Protein AF-A0A0F9DVG7-F1 (afdb_monomer_lite)

Secondary structure (DSSP, 8-state):
-HHHHHHHHHHHHHHHHHHTT--HHHHHHHHHHHHHHHHHS-GGGHHHHHHHHHHHHHHHHHTS-GGGS-SSHHHHHHHHHHHHHHHT-SSHHHHHHHHHHHHHHHHHHTB-TTT--B-EE-SS-EEETTTEEES---SS-----HHHHHHHHHHHTT--

pLDDT: mean 86.03, std 15.98, range [43.75, 97.88]

Radius of gyration: 23.71 Å; chains: 1; bounding box: 36×44×89 Å

Structure (mmCIF, N/CA/C/O backbone):
data_AF-A0A0F9DVG7-F1
#
_entry.id   AF-A0A0F9DVG7-F1
#
loop_
_atom_site.group_PDB
_atom_site.id
_atom_site.type_symbol
_atom_site.label_atom_id
_atom_site.label_alt_id
_atom_site.label_comp_id
_atom_site.label_asym_id
_atom_site.label_entity_id
_atom_site.label_seq_id
_atom_site.pdbx_PDB_ins_code
_atom_site.Cartn_x
_atom_site.Cartn_y
_atom_site.Cartn_z
_atom_site.occupancy
_atom_site.B_iso_or_equiv
_atom_site.auth_seq_id
_atom_site.auth_comp_id
_atom_site.auth_asym_id
_atom_site.auth_atom_id
_atom_site.pdbx_PDB_model_num
ATOM 1 N N . MET A 1 1 ? 19.330 -4.111 -30.144 1.00 52.38 1 MET A N 1
ATOM 2 C CA . MET A 1 1 ? 18.476 -4.967 -29.282 1.00 52.38 1 MET A CA 1
ATOM 3 C C . MET A 1 1 ? 17.954 -4.285 -28.004 1.00 52.38 1 MET A C 1
ATOM 5 O O . MET A 1 1 ? 17.140 -4.873 -27.310 1.00 52.38 1 MET A O 1
ATOM 9 N N . THR A 1 2 ? 18.325 -3.040 -27.692 1.00 57.03 2 THR A N 1
ATOM 10 C CA . THR A 1 2 ? 17.957 -2.346 -26.437 1.00 57.03 2 THR A CA 1
ATOM 11 C C . THR A 1 2 ? 16.538 -1.760 -26.396 1.00 57.03 2 THR A C 1
ATOM 13 O O . THR A 1 2 ? 15.928 -1.758 -25.334 1.00 57.03 2 THR A O 1
ATOM 16 N N . LYS A 1 3 ? 15.970 -1.316 -27.529 1.00 55.59 3 LYS A N 1
ATOM 17 C CA . LYS A 1 3 ? 14.665 -0.614 -27.557 1.00 55.59 3 LYS A CA 1
ATOM 18 C C . LYS A 1 3 ? 13.455 -1.490 -27.184 1.00 55.59 3 LYS A C 1
ATOM 20 O O . LYS A 1 3 ? 12.515 -0.988 -26.579 1.00 55.59 3 LYS A O 1
ATOM 25 N N . VAL A 1 4 ? 13.487 -2.789 -27.498 1.00 59.53 4 VAL A N 1
ATOM 26 C CA . VAL A 1 4 ? 12.372 -3.722 -27.217 1.00 59.53 4 VAL A CA 1
ATOM 27 C C . VAL A 1 4 ? 12.216 -3.961 -25.710 1.00 59.53 4 VAL A C 1
ATOM 29 O O . VAL A 1 4 ? 11.106 -3.952 -25.189 1.00 59.53 4 VAL A O 1
ATOM 32 N N . HIS A 1 5 ? 13.330 -4.056 -24.976 1.00 64.44 5 HIS A N 1
ATOM 33 C CA . HIS A 1 5 ? 13.301 -4.251 -23.524 1.00 64.44 5 HIS A CA 1
ATOM 34 C C . HIS A 1 5 ? 12.730 -3.053 -22.758 1.00 64.44 5 HIS A C 1
ATOM 36 O O . HIS A 1 5 ? 12.173 -3.235 -21.678 1.00 64.44 5 HIS A O 1
ATOM 42 N N . THR A 1 6 ? 12.834 -1.844 -23.308 1.00 72.75 6 THR A N 1
ATOM 43 C CA . THR A 1 6 ? 12.325 -0.629 -22.662 1.00 72.75 6 THR A CA 1
ATOM 44 C C . THR A 1 6 ? 10.799 -0.550 -22.719 1.00 72.75 6 THR A C 1
ATOM 46 O O . THR A 1 6 ? 10.172 -0.234 -21.709 1.00 72.75 6 THR A O 1
ATOM 49 N N . ALA A 1 7 ? 10.190 -0.893 -23.860 1.00 79.50 7 ALA A N 1
ATOM 50 C CA . ALA A 1 7 ? 8.733 -0.892 -24.015 1.00 79.50 7 ALA A CA 1
ATOM 51 C C . ALA A 1 7 ? 8.064 -1.968 -23.141 1.00 79.50 7 ALA A C 1
ATOM 53 O O . ALA A 1 7 ? 7.080 -1.689 -22.451 1.00 79.50 7 ALA A O 1
ATOM 54 N N . ASP A 1 8 ? 8.643 -3.172 -23.095 1.00 86.00 8 ASP A N 1
ATOM 55 C CA . ASP A 1 8 ? 8.149 -4.252 -22.236 1.00 86.00 8 ASP A CA 1
ATOM 56 C C . ASP A 1 8 ? 8.293 -3.928 -20.746 1.00 86.00 8 ASP A C 1
ATOM 58 O O . ASP A 1 8 ? 7.353 -4.141 -19.976 1.00 86.00 8 ASP A O 1
ATOM 62 N N . ASN A 1 9 ? 9.431 -3.358 -20.333 1.00 89.12 9 ASN A N 1
ATOM 63 C CA . ASN A 1 9 ? 9.625 -2.929 -18.949 1.00 89.12 9 ASN A CA 1
ATOM 64 C C . ASN A 1 9 ? 8.603 -1.861 -18.544 1.00 89.12 9 ASN A C 1
ATOM 66 O O . ASN A 1 9 ? 8.071 -1.939 -17.442 1.00 89.12 9 ASN A O 1
ATOM 70 N N . MET A 1 10 ? 8.289 -0.904 -19.423 1.00 94.50 10 MET A N 1
ATOM 71 C CA . MET A 1 10 ? 7.303 0.139 -19.132 1.00 94.50 10 MET A CA 1
ATOM 72 C C . MET A 1 10 ? 5.888 -0.432 -18.980 1.00 94.50 10 MET A C 1
ATOM 74 O O . MET A 1 10 ? 5.169 -0.087 -18.042 1.00 94.50 10 MET A O 1
ATOM 78 N N . ARG A 1 11 ? 5.492 -1.362 -19.859 1.00 95.00 11 ARG A N 1
ATOM 79 C CA . ARG A 1 11 ? 4.193 -2.045 -19.762 1.00 95.00 11 ARG A CA 1
ATOM 80 C C . ARG A 1 11 ? 4.058 -2.815 -18.446 1.00 95.00 11 ARG A C 1
ATOM 82 O O . ARG A 1 11 ? 3.019 -2.734 -17.792 1.00 95.00 11 ARG A O 1
ATOM 89 N N . ILE A 1 12 ? 5.107 -3.538 -18.047 1.00 95.31 12 ILE A N 1
ATOM 90 C CA . ILE A 1 12 ? 5.141 -4.265 -16.771 1.00 95.31 12 ILE A CA 1
ATOM 91 C C . ILE A 1 12 ? 5.127 -3.283 -15.594 1.00 95.31 12 ILE A C 1
ATOM 93 O O . ILE A 1 12 ? 4.368 -3.488 -14.650 1.00 95.31 12 ILE A O 1
ATOM 97 N N . ALA A 1 13 ? 5.908 -2.204 -15.655 1.00 96.81 13 ALA A N 1
ATOM 98 C CA . ALA A 1 13 ? 5.965 -1.187 -14.611 1.00 96.81 13 ALA A CA 1
ATOM 99 C C . ALA A 1 13 ? 4.590 -0.559 -14.347 1.00 96.81 13 ALA A C 1
ATOM 101 O O . ALA A 1 13 ? 4.145 -0.536 -13.201 1.00 96.81 13 ALA A O 1
ATOM 102 N N . LEU A 1 14 ? 3.869 -0.161 -15.400 1.00 97.19 14 LEU A N 1
ATOM 103 C CA . LEU A 1 14 ? 2.497 0.348 -15.297 1.00 97.19 14 LEU A CA 1
ATOM 104 C C . LEU A 1 14 ? 1.549 -0.664 -14.643 1.00 97.19 14 LEU A C 1
ATOM 106 O O . LEU A 1 14 ? 0.760 -0.300 -13.770 1.00 97.19 14 LEU A O 1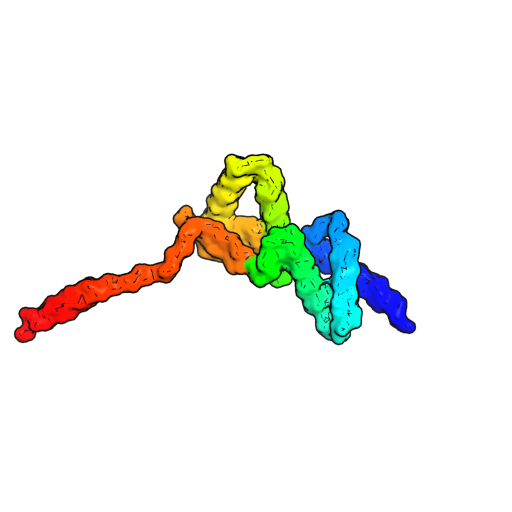
ATOM 110 N N . ALA A 1 15 ? 1.624 -1.937 -15.043 1.00 97.00 15 ALA A N 1
ATOM 111 C CA . ALA A 1 15 ? 0.797 -2.989 -14.459 1.00 97.00 15 ALA A CA 1
ATOM 112 C C . ALA A 1 15 ? 1.095 -3.187 -12.963 1.00 97.00 15 ALA A C 1
ATOM 114 O O . ALA A 1 15 ? 0.169 -3.298 -12.160 1.00 97.00 15 ALA A O 1
ATOM 115 N N . VAL A 1 16 ? 2.374 -3.169 -12.572 1.00 97.25 16 VAL A N 1
ATOM 116 C CA . VAL A 1 16 ? 2.788 -3.267 -11.167 1.00 97.25 16 VAL A CA 1
ATOM 117 C C . VAL A 1 16 ? 2.291 -2.059 -10.373 1.00 97.25 16 VAL A C 1
ATOM 119 O O . VAL A 1 16 ? 1.688 -2.250 -9.321 1.00 97.25 16 VAL A O 1
ATOM 122 N N . CYS A 1 17 ? 2.472 -0.831 -10.865 1.00 97.19 17 CYS A N 1
ATOM 123 C CA . CYS A 1 17 ? 1.998 0.374 -10.179 1.00 97.19 17 CYS A CA 1
ATOM 124 C C . CYS A 1 17 ? 0.480 0.352 -9.944 1.00 97.19 17 CYS A C 1
ATOM 126 O O . CYS A 1 17 ? 0.029 0.632 -8.832 1.00 97.19 17 CYS A O 1
ATOM 128 N N . ARG A 1 18 ? -0.304 -0.076 -10.944 1.00 96.38 18 ARG A N 1
ATOM 129 C CA . ARG A 1 18 ? -1.758 -0.267 -10.805 1.00 96.38 18 ARG A CA 1
ATOM 130 C C . ARG A 1 18 ? -2.111 -1.327 -9.766 1.00 96.38 18 ARG A C 1
ATOM 132 O O . ARG A 1 18 ? -3.021 -1.111 -8.975 1.00 96.38 18 ARG A O 1
ATOM 139 N N . ALA A 1 19 ? -1.375 -2.438 -9.722 1.00 95.75 19 ALA A N 1
ATOM 140 C CA . ALA A 1 19 ? -1.596 -3.496 -8.735 1.00 95.75 19 ALA A CA 1
ATOM 141 C C . ALA A 1 19 ? -1.313 -3.049 -7.288 1.00 95.75 19 ALA A C 1
ATOM 143 O O . ALA A 1 19 ? -1.856 -3.630 -6.353 1.00 95.75 19 ALA A O 1
ATOM 144 N N . TYR A 1 20 ? -0.466 -2.033 -7.092 1.00 96.00 20 TYR A N 1
ATOM 145 C CA . TYR A 1 20 ? -0.261 -1.386 -5.790 1.00 96.00 20 TYR A CA 1
ATOM 146 C C . TYR A 1 20 ? -1.279 -0.274 -5.500 1.00 96.00 20 TYR A C 1
ATOM 148 O O . TYR A 1 20 ? -1.289 0.247 -4.389 1.00 96.00 20 TYR A O 1
ATOM 156 N N . GLY A 1 21 ? -2.140 0.084 -6.457 1.00 94.00 21 GLY A N 1
ATOM 157 C CA . GLY A 1 21 ? -3.128 1.148 -6.293 1.00 94.00 21 GLY A CA 1
ATOM 158 C C . GLY A 1 21 ? -2.547 2.561 -6.309 1.00 94.00 21 GLY A C 1
ATOM 159 O O . GLY A 1 21 ? -3.141 3.445 -5.701 1.00 94.00 21 GLY A O 1
ATOM 160 N N . ILE A 1 22 ? -1.402 2.776 -6.968 1.00 94.31 22 ILE A N 1
ATOM 161 C CA . ILE A 1 22 ? -0.832 4.122 -7.152 1.00 94.31 22 ILE A CA 1
ATOM 162 C C . ILE A 1 22 ? -1.824 4.985 -7.944 1.00 94.31 22 ILE A C 1
ATOM 164 O O . ILE A 1 22 ? -2.386 4.525 -8.943 1.00 94.31 22 ILE A O 1
ATOM 168 N N . ALA A 1 23 ? -2.047 6.221 -7.488 1.00 91.06 23 ALA A N 1
ATOM 169 C CA . ALA A 1 23 ? -3.021 7.131 -8.082 1.00 91.06 23 ALA A CA 1
ATOM 170 C C . ALA A 1 23 ? -2.681 7.460 -9.547 1.00 91.06 23 ALA A C 1
ATOM 172 O O . ALA A 1 23 ? -1.512 7.558 -9.921 1.00 91.06 23 ALA A O 1
A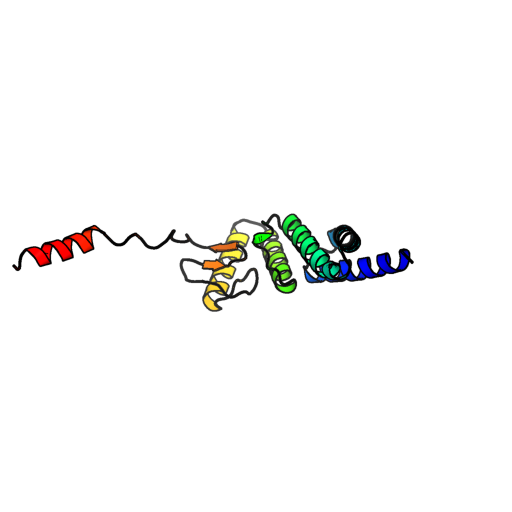TOM 173 N N . ASN A 1 24 ? -3.707 7.660 -10.385 1.00 91.38 24 ASN A N 1
ATOM 174 C CA . ASN A 1 24 ? -3.524 7.910 -11.823 1.00 91.38 24 ASN A CA 1
ATOM 175 C C . ASN A 1 24 ? -2.642 9.136 -12.108 1.00 91.38 24 ASN A C 1
ATOM 177 O O . ASN A 1 24 ? -1.854 9.106 -13.048 1.00 91.38 24 ASN A O 1
ATOM 181 N N . GLU A 1 25 ? -2.751 10.172 -11.276 1.00 93.12 25 GLU A N 1
ATOM 182 C CA . GLU A 1 25 ? -1.946 11.398 -11.345 1.00 93.12 25 GLU A CA 1
ATOM 183 C C . GLU A 1 25 ? -0.440 11.160 -11.164 1.00 93.12 25 GLU A C 1
ATOM 185 O O . GLU A 1 25 ? 0.357 11.870 -11.765 1.00 93.12 25 GLU A O 1
ATOM 190 N N . HIS A 1 26 ? -0.036 10.126 -10.421 1.00 93.81 26 HIS A N 1
ATOM 191 C CA . HIS A 1 26 ? 1.375 9.779 -10.204 1.00 93.81 26 HIS A CA 1
ATOM 192 C C . HIS A 1 26 ? 1.821 8.551 -11.007 1.00 93.81 26 HIS A C 1
ATOM 194 O O . HIS A 1 26 ? 2.979 8.132 -10.942 1.00 93.81 26 HIS A O 1
ATOM 200 N N . LEU A 1 27 ? 0.906 7.932 -11.760 1.00 94.38 27 LEU A N 1
ATOM 201 C CA . LEU A 1 27 ? 1.122 6.616 -12.354 1.00 94.38 27 LEU A CA 1
ATOM 202 C C . LEU A 1 27 ? 2.253 6.614 -13.389 1.00 94.38 27 LEU A C 1
ATOM 204 O O . LEU A 1 27 ? 3.022 5.654 -13.443 1.00 94.38 27 LEU A O 1
ATOM 208 N N . ALA A 1 28 ? 2.354 7.669 -14.201 1.00 94.50 28 ALA A N 1
ATOM 209 C CA . ALA A 1 28 ? 3.389 7.791 -15.225 1.00 94.50 28 ALA A CA 1
ATOM 210 C C . ALA A 1 28 ? 4.788 7.901 -14.596 1.00 94.50 28 ALA A C 1
ATOM 212 O O . ALA A 1 28 ? 5.665 7.095 -14.910 1.00 94.50 28 ALA A O 1
ATOM 213 N N . ASP A 1 29 ? 4.966 8.821 -13.647 1.00 96.50 29 ASP A N 1
ATOM 214 C CA . ASP A 1 29 ? 6.243 9.044 -12.961 1.00 96.50 29 ASP A CA 1
ATOM 215 C C . ASP A 1 29 ? 6.669 7.815 -12.150 1.00 96.50 29 ASP A C 1
ATOM 217 O O . ASP A 1 29 ? 7.818 7.367 -12.221 1.00 96.50 29 ASP A O 1
ATOM 221 N N . ALA A 1 30 ? 5.721 7.193 -11.443 1.00 96.94 30 ALA A N 1
ATOM 222 C CA . ALA A 1 30 ? 5.961 5.956 -10.714 1.00 96.94 30 ALA A CA 1
ATOM 223 C C . ALA A 1 30 ? 6.396 4.814 -11.644 1.00 96.94 30 ALA A C 1
ATOM 225 O O . ALA A 1 30 ? 7.311 4.057 -11.311 1.00 96.94 30 ALA A O 1
ATOM 226 N N . ALA A 1 31 ? 5.762 4.679 -12.814 1.00 97.19 31 ALA A N 1
ATOM 227 C CA . ALA A 1 31 ? 6.110 3.645 -13.780 1.00 97.19 31 ALA A CA 1
ATOM 228 C C . ALA A 1 31 ? 7.505 3.863 -14.381 1.00 97.19 31 ALA A C 1
ATOM 230 O O . ALA A 1 31 ? 8.232 2.889 -14.576 1.00 97.19 31 ALA A O 1
ATOM 231 N N . VAL A 1 32 ? 7.920 5.114 -14.604 1.00 96.88 32 VAL A N 1
ATOM 232 C CA . VAL A 1 32 ? 9.294 5.440 -15.017 1.00 96.88 32 VAL A CA 1
ATOM 233 C C . VAL A 1 32 ? 10.299 5.025 -13.939 1.00 96.88 32 VAL A C 1
ATOM 235 O O . VAL A 1 32 ? 11.268 4.330 -14.253 1.00 96.88 32 VAL A O 1
ATOM 238 N N . GLU A 1 33 ? 10.045 5.361 -12.669 1.00 97.62 33 GLU A N 1
ATOM 239 C CA . GLU A 1 33 ? 10.907 4.982 -11.535 1.00 97.62 33 GLU A CA 1
ATOM 240 C C . GLU A 1 33 ? 11.045 3.450 -11.418 1.00 97.62 33 GLU A C 1
ATOM 242 O O . GLU A 1 33 ? 12.139 2.908 -11.232 1.00 97.62 33 GLU A O 1
ATOM 247 N N . VAL A 1 34 ? 9.932 2.729 -11.582 1.00 97.88 34 VAL A N 1
ATOM 248 C CA . VAL A 1 34 ? 9.889 1.262 -11.563 1.00 97.88 34 VAL A CA 1
ATOM 249 C C . VAL A 1 34 ? 10.630 0.661 -12.762 1.00 97.88 34 VAL A C 1
ATOM 251 O O . VAL A 1 34 ? 11.432 -0.258 -12.583 1.00 97.88 34 VAL A O 1
ATOM 254 N N . ALA A 1 35 ? 10.404 1.173 -13.973 1.00 96.69 35 ALA A N 1
ATOM 255 C CA . ALA A 1 35 ? 11.036 0.673 -15.192 1.00 96.69 35 ALA A CA 1
ATOM 256 C C . ALA A 1 35 ? 12.559 0.883 -15.184 1.00 96.69 35 ALA A C 1
ATOM 258 O O . ALA A 1 35 ? 13.296 -0.011 -15.612 1.00 96.69 35 ALA A O 1
ATOM 259 N N . ALA A 1 36 ? 13.036 2.014 -14.654 1.00 95.62 36 ALA A N 1
ATOM 260 C CA . ALA A 1 36 ? 14.460 2.283 -14.467 1.00 95.62 36 ALA A CA 1
ATOM 261 C C . ALA A 1 36 ? 15.100 1.250 -13.524 1.00 95.62 36 ALA A C 1
ATOM 263 O O . ALA A 1 36 ? 16.063 0.577 -13.893 1.00 95.62 36 ALA A O 1
ATOM 264 N N . ALA A 1 37 ? 14.485 1.006 -12.363 1.00 96.44 37 ALA A N 1
ATOM 265 C CA . ALA A 1 37 ? 14.976 0.007 -11.415 1.00 96.44 37 ALA A CA 1
ATOM 266 C C . ALA A 1 37 ? 14.952 -1.428 -11.974 1.00 96.44 37 ALA A C 1
ATOM 268 O O . ALA A 1 37 ? 15.809 -2.252 -11.648 1.00 96.44 37 ALA A O 1
ATOM 269 N N . MET A 1 38 ? 13.981 -1.753 -12.833 1.00 96.12 38 MET A N 1
ATOM 270 C CA . MET A 1 38 ? 13.962 -3.025 -13.561 1.00 96.12 38 MET A CA 1
ATOM 271 C C . MET A 1 38 ? 15.107 -3.133 -14.572 1.00 96.12 38 MET A C 1
ATOM 273 O O . MET A 1 38 ? 15.636 -4.227 -14.767 1.00 96.12 38 MET A O 1
ATOM 277 N N . ALA A 1 39 ? 15.476 -2.041 -15.241 1.00 93.81 39 ALA A N 1
ATOM 278 C CA . ALA A 1 39 ? 16.551 -2.041 -16.229 1.00 93.81 39 ALA A CA 1
ATOM 279 C C . ALA A 1 39 ? 17.924 -2.278 -15.580 1.00 93.81 39 ALA A C 1
ATOM 281 O O . ALA A 1 39 ? 18.715 -3.055 -16.117 1.00 93.81 39 ALA A O 1
ATOM 282 N N . GLU A 1 40 ? 18.157 -1.682 -14.409 1.00 94.19 40 GLU A N 1
ATOM 283 C CA . GLU A 1 40 ? 19.386 -1.825 -13.613 1.00 94.19 40 GLU A CA 1
ATOM 284 C C . GLU A 1 40 ? 19.519 -3.205 -12.947 1.00 94.19 40 GLU A C 1
ATOM 286 O O . GLU A 1 40 ? 20.622 -3.687 -12.688 1.00 94.19 40 GLU A O 1
ATOM 291 N N . ALA A 1 41 ? 18.398 -3.874 -12.665 1.00 94.06 41 ALA A N 1
ATOM 292 C CA . ALA A 1 41 ? 18.408 -5.173 -12.010 1.00 94.06 41 ALA A CA 1
ATOM 293 C C . ALA A 1 41 ? 18.793 -6.323 -12.972 1.00 94.06 41 ALA A C 1
ATOM 295 O O . ALA A 1 41 ? 18.339 -6.364 -14.126 1.00 94.06 41 ALA A O 1
ATOM 296 N N . PRO A 1 42 ? 19.526 -7.350 -12.482 1.00 93.94 42 PRO A N 1
ATOM 297 C CA . PRO A 1 42 ? 19.729 -8.593 -13.222 1.00 93.94 42 PRO A CA 1
ATOM 298 C C . PRO A 1 42 ? 18.393 -9.190 -13.669 1.00 93.94 42 PRO A C 1
ATOM 300 O O . PRO A 1 42 ? 17.430 -9.181 -12.899 1.00 93.94 42 PRO A O 1
ATOM 303 N N . ARG A 1 43 ? 18.341 -9.773 -14.877 1.00 90.44 43 ARG A N 1
ATOM 304 C CA . ARG A 1 43 ? 17.118 -10.348 -15.474 1.00 90.44 43 ARG A CA 1
ATOM 305 C C . ARG A 1 43 ? 16.248 -11.171 -14.497 1.00 90.44 43 ARG A C 1
ATOM 307 O O . ARG A 1 43 ? 15.054 -10.882 -14.441 1.00 90.44 43 ARG A O 1
ATOM 314 N N . PRO A 1 44 ? 16.781 -12.101 -13.674 1.00 94.56 44 PRO A N 1
ATOM 315 C CA . PRO A 1 44 ? 15.955 -12.881 -12.740 1.00 94.56 44 PRO A CA 1
ATOM 316 C C . PRO A 1 44 ? 15.367 -12.066 -11.574 1.00 94.56 44 PRO A C 1
ATOM 318 O O . PRO A 1 44 ? 14.429 -12.510 -10.922 1.00 94.56 44 PRO A O 1
ATOM 321 N N . LYS A 1 45 ? 15.896 -10.871 -11.290 1.00 95.94 45 LYS A N 1
ATOM 322 C CA . LYS A 1 45 ? 15.494 -10.020 -10.157 1.00 95.94 45 LYS A CA 1
ATOM 323 C C . LYS A 1 45 ? 14.609 -8.838 -10.561 1.00 95.94 45 LYS A C 1
ATOM 325 O O . LYS A 1 45 ? 14.147 -8.116 -9.680 1.00 95.94 45 LYS A O 1
ATOM 330 N N . ARG A 1 46 ? 14.337 -8.638 -11.856 1.00 94.62 46 ARG A N 1
ATOM 331 C CA . ARG A 1 46 ? 13.600 -7.462 -12.359 1.00 94.62 46 ARG A CA 1
ATOM 332 C C . ARG A 1 46 ? 12.203 -7.325 -11.765 1.00 94.62 46 ARG A C 1
ATOM 334 O O . ARG A 1 46 ? 11.863 -6.255 -11.278 1.00 94.62 46 ARG A O 1
ATOM 341 N N . HIS A 1 47 ? 11.425 -8.407 -11.715 1.00 94.00 47 HIS A N 1
ATOM 342 C CA . HIS A 1 47 ? 10.102 -8.383 -11.079 1.00 94.00 47 HIS A CA 1
ATOM 343 C C . HIS A 1 47 ? 10.188 -7.995 -9.598 1.00 94.00 47 HIS A C 1
ATOM 345 O O . HIS A 1 47 ? 9.471 -7.110 -9.139 1.00 94.00 47 HIS A O 1
ATOM 351 N N . ALA A 1 48 ? 11.113 -8.597 -8.847 1.00 95.38 48 ALA A N 1
ATOM 352 C CA . ALA A 1 48 ? 11.301 -8.266 -7.438 1.00 95.38 48 ALA A CA 1
ATOM 353 C C . ALA A 1 48 ? 11.723 -6.798 -7.231 1.00 95.38 48 ALA A C 1
ATOM 355 O O . ALA A 1 48 ? 11.273 -6.162 -6.276 1.00 95.38 48 ALA A O 1
ATOM 356 N N . ALA A 1 49 ? 12.558 -6.249 -8.122 1.00 96.62 49 ALA A N 1
ATOM 357 C CA . ALA A 1 49 ? 12.910 -4.831 -8.128 1.00 96.62 49 ALA A CA 1
ATOM 358 C C . ALA A 1 49 ? 11.675 -3.954 -8.384 1.00 96.62 49 ALA A C 1
ATOM 360 O O . ALA A 1 49 ? 11.447 -3.009 -7.629 1.00 96.62 49 ALA A O 1
ATOM 361 N N . ALA A 1 50 ? 10.832 -4.328 -9.351 1.00 96.81 50 ALA A N 1
ATOM 362 C CA . ALA A 1 50 ? 9.612 -3.597 -9.675 1.00 96.81 50 ALA A CA 1
ATOM 363 C C . ALA A 1 50 ? 8.671 -3.475 -8.468 1.00 96.81 50 ALA A C 1
ATOM 365 O O . ALA A 1 50 ? 8.312 -2.372 -8.061 1.00 96.81 50 ALA A O 1
ATOM 366 N N . HIS A 1 51 ? 8.345 -4.602 -7.829 1.00 97.31 51 HIS A N 1
ATOM 367 C CA . HIS A 1 51 ? 7.487 -4.631 -6.640 1.00 97.31 51 HIS A CA 1
ATOM 368 C C . HIS A 1 51 ? 8.087 -3.850 -5.462 1.00 97.31 51 HIS A C 1
ATOM 370 O O . HIS A 1 51 ? 7.379 -3.147 -4.739 1.00 97.31 51 HIS A O 1
ATOM 376 N N . ARG A 1 52 ? 9.408 -3.942 -5.262 1.00 96.62 52 ARG A N 1
ATOM 377 C CA . ARG A 1 52 ? 10.109 -3.208 -4.200 1.00 96.62 52 ARG A CA 1
ATOM 378 C C . ARG A 1 52 ? 10.011 -1.696 -4.398 1.00 96.62 52 ARG A C 1
ATOM 380 O O . ARG A 1 52 ? 9.807 -0.983 -3.414 1.00 96.62 52 ARG A O 1
ATOM 387 N N . VAL A 1 53 ? 10.184 -1.223 -5.632 1.00 97.44 53 VAL A N 1
ATOM 388 C CA . VAL A 1 53 ? 10.118 0.204 -5.964 1.00 97.44 53 VAL A CA 1
ATOM 389 C C . VAL A 1 53 ? 8.682 0.705 -5.931 1.00 97.44 53 VAL A C 1
ATOM 391 O O . VAL A 1 53 ? 8.431 1.684 -5.241 1.00 97.44 53 VAL A O 1
ATOM 394 N N . ALA A 1 54 ? 7.723 -0.007 -6.523 1.00 97.38 54 ALA A N 1
ATOM 395 C CA . ALA A 1 54 ? 6.312 0.378 -6.459 1.00 97.38 54 ALA A CA 1
ATOM 396 C C . ALA A 1 54 ? 5.810 0.501 -5.008 1.00 97.38 54 ALA A C 1
ATOM 398 O O . ALA A 1 54 ? 5.190 1.497 -4.640 1.00 97.38 54 ALA A O 1
ATOM 399 N N . ARG A 1 55 ? 6.177 -0.443 -4.130 1.00 96.50 55 ARG A N 1
ATOM 400 C CA . ARG A 1 55 ? 5.860 -0.351 -2.695 1.00 96.50 55 ARG A CA 1
ATOM 401 C C . ARG A 1 55 ? 6.547 0.833 -2.003 1.00 96.50 55 ARG A C 1
ATOM 403 O O . ARG A 1 55 ? 5.991 1.384 -1.059 1.00 96.50 55 ARG A O 1
ATOM 410 N N . ARG A 1 56 ? 7.761 1.214 -2.421 1.00 97.06 56 ARG A N 1
ATOM 411 C CA . ARG A 1 56 ? 8.445 2.418 -1.912 1.00 97.06 56 ARG A CA 1
ATOM 412 C C . ARG A 1 56 ? 7.706 3.685 -2.345 1.00 97.06 56 ARG A C 1
ATOM 414 O O . ARG A 1 56 ? 7.514 4.554 -1.503 1.00 97.06 56 ARG A O 1
ATOM 421 N N . VAL A 1 57 ? 7.303 3.770 -3.613 1.00 96.81 57 VAL A N 1
ATOM 422 C CA . VAL A 1 57 ? 6.541 4.907 -4.149 1.00 96.81 57 VAL A CA 1
ATOM 423 C C . VAL A 1 57 ? 5.233 5.068 -3.380 1.00 96.81 57 VAL A C 1
ATOM 425 O O . VAL A 1 57 ? 5.005 6.127 -2.805 1.00 96.81 57 VAL A O 1
ATOM 428 N N . LEU A 1 58 ? 4.452 3.992 -3.240 1.00 95.38 58 LEU A N 1
ATOM 429 C CA . LEU A 1 58 ? 3.204 4.024 -2.475 1.00 95.38 58 LEU A CA 1
ATOM 430 C C . LEU A 1 58 ? 3.427 4.451 -1.013 1.00 95.38 58 LEU A C 1
ATOM 432 O O . LEU A 1 58 ? 2.680 5.264 -0.483 1.00 95.38 58 LEU A O 1
ATOM 436 N N . ALA A 1 59 ? 4.473 3.944 -0.347 1.00 93.75 59 ALA A N 1
ATOM 437 C CA . ALA A 1 59 ? 4.790 4.347 1.028 1.00 93.75 59 ALA A CA 1
ATOM 438 C C . ALA A 1 59 ? 5.033 5.860 1.152 1.00 93.75 59 ALA A C 1
ATOM 440 O O . ALA A 1 59 ? 4.564 6.480 2.105 1.00 93.75 59 ALA A O 1
ATOM 441 N N . ARG A 1 60 ? 5.744 6.442 0.177 1.00 94.44 60 ARG A N 1
ATOM 442 C CA . ARG A 1 60 ? 6.024 7.881 0.101 1.00 94.44 60 ARG A CA 1
ATOM 443 C C . ARG A 1 60 ? 4.737 8.687 -0.089 1.00 94.44 60 ARG A C 1
ATOM 445 O O . ARG A 1 60 ? 4.532 9.640 0.649 1.00 94.44 60 ARG A O 1
ATOM 452 N N . GLU A 1 61 ? 3.856 8.279 -1.001 1.00 91.81 61 GLU A N 1
ATOM 453 C CA . GLU A 1 61 ? 2.561 8.947 -1.239 1.00 91.81 61 GLU A CA 1
ATOM 454 C C . GLU A 1 61 ? 1.644 8.927 -0.008 1.00 91.81 61 GLU A C 1
ATOM 456 O O . GLU A 1 61 ? 0.986 9.911 0.345 1.00 91.81 61 GLU A O 1
ATOM 461 N N . LEU A 1 62 ? 1.624 7.791 0.687 1.00 89.69 62 LEU A N 1
ATOM 462 C CA . LEU A 1 62 ? 0.823 7.609 1.890 1.00 89.69 62 LEU A CA 1
ATOM 463 C C . LEU A 1 62 ? 1.475 8.216 3.140 1.00 89.69 62 LEU A C 1
ATOM 465 O O . LEU A 1 62 ? 0.825 8.279 4.178 1.00 89.69 62 LEU A O 1
ATOM 469 N N . GLY A 1 63 ? 2.723 8.689 3.073 1.00 89.75 63 GLY A N 1
ATOM 470 C CA . GLY A 1 63 ? 3.434 9.220 4.240 1.00 89.75 63 GLY A CA 1
ATOM 471 C C . GLY A 1 63 ? 3.618 8.185 5.356 1.00 89.75 63 GLY A C 1
ATOM 472 O O . GLY A 1 63 ? 3.626 8.540 6.531 1.00 89.75 63 GLY A O 1
ATOM 473 N N . VAL A 1 64 ? 3.734 6.897 5.008 1.00 87.19 64 VAL A N 1
ATOM 474 C CA . VAL A 1 64 ? 3.859 5.793 5.977 1.00 87.19 64 VAL A CA 1
ATOM 475 C C . VAL A 1 64 ? 5.203 5.080 5.830 1.00 87.19 64 VAL A C 1
ATOM 477 O O . VAL A 1 64 ? 5.752 5.001 4.727 1.00 87.19 64 VAL A O 1
ATOM 480 N N . PRO A 1 65 ? 5.761 4.492 6.905 1.00 89.19 65 PRO A N 1
ATOM 481 C CA . PRO A 1 65 ? 7.004 3.742 6.790 1.00 89.19 65 PRO A CA 1
ATOM 482 C C . PRO A 1 65 ? 6.842 2.545 5.847 1.00 89.19 65 PRO A C 1
ATOM 484 O O . PRO A 1 65 ? 5.974 1.703 6.045 1.00 89.19 65 PRO A O 1
ATOM 487 N N . ARG A 1 66 ? 7.739 2.366 4.868 1.00 90.12 66 ARG A N 1
ATOM 488 C CA . ARG A 1 66 ? 7.659 1.239 3.910 1.00 90.12 66 ARG A CA 1
ATOM 489 C C . ARG A 1 66 ? 7.458 -0.121 4.587 1.00 90.12 66 ARG A C 1
ATOM 491 O O . ARG A 1 66 ? 6.774 -0.978 4.031 1.00 90.12 66 ARG A O 1
ATOM 498 N N . ARG A 1 67 ? 8.067 -0.335 5.762 1.00 88.38 67 ARG A N 1
ATOM 499 C CA . ARG A 1 67 ? 7.981 -1.587 6.538 1.00 88.38 67 ARG A CA 1
ATOM 500 C C . ARG A 1 67 ? 6.552 -1.961 6.947 1.00 88.38 67 ARG A C 1
ATOM 502 O O . ARG A 1 67 ? 6.278 -3.149 7.029 1.00 88.38 67 ARG A O 1
ATOM 509 N N . THR A 1 68 ? 5.657 -0.986 7.104 1.00 86.75 68 THR A N 1
ATOM 510 C CA . THR A 1 68 ? 4.261 -1.210 7.505 1.00 86.75 68 THR A CA 1
ATOM 511 C C . THR A 1 68 ? 3.358 -1.568 6.324 1.00 86.75 68 THR A C 1
ATOM 513 O O . THR A 1 68 ? 2.293 -2.142 6.506 1.00 86.75 68 THR A O 1
ATOM 516 N N . LEU A 1 69 ? 3.772 -1.313 5.080 1.00 91.38 69 LEU A N 1
ATOM 517 C CA . LEU A 1 69 ? 3.005 -1.793 3.932 1.00 91.38 69 LEU A CA 1
ATOM 518 C C . LEU A 1 69 ? 3.132 -3.318 3.781 1.00 91.38 69 LEU A C 1
ATOM 520 O O . LEU A 1 69 ? 4.231 -3.860 3.898 1.00 91.38 69 LEU A O 1
ATOM 524 N N . PRO A 1 70 ? 2.063 -4.045 3.440 1.00 92.00 70 PRO A N 1
ATOM 525 C CA . PRO A 1 70 ? 2.166 -5.446 3.049 1.00 92.00 70 PRO A CA 1
ATOM 526 C C . PRO A 1 70 ? 3.106 -5.645 1.849 1.00 92.00 70 PRO A C 1
ATOM 528 O O . PRO A 1 70 ? 3.340 -4.730 1.064 1.00 92.00 70 PRO A O 1
ATOM 531 N N . ARG A 1 71 ? 3.674 -6.847 1.686 1.00 91.50 71 ARG A N 1
ATOM 532 C CA . ARG A 1 71 ? 4.432 -7.198 0.464 1.00 91.50 71 ARG A CA 1
ATOM 533 C C . ARG A 1 71 ? 3.503 -7.480 -0.721 1.00 91.50 71 ARG A C 1
ATOM 535 O O . ARG A 1 71 ? 3.864 -7.169 -1.853 1.00 91.50 71 ARG A O 1
ATOM 542 N N . ALA A 1 72 ? 2.339 -8.067 -0.440 1.00 93.06 72 ALA A N 1
ATOM 543 C CA . ALA A 1 72 ? 1.333 -8.427 -1.430 1.00 93.06 72 ALA A CA 1
ATOM 544 C C . ALA A 1 72 ? 0.664 -7.164 -2.012 1.00 93.06 72 ALA A C 1
ATOM 546 O O . ALA A 1 72 ? 0.093 -6.403 -1.227 1.00 93.06 72 ALA A O 1
ATOM 547 N N . PRO A 1 73 ? 0.683 -6.956 -3.346 1.00 92.50 73 PRO A N 1
ATOM 548 C CA . PRO A 1 73 ? 0.165 -5.740 -3.980 1.00 92.50 73 PRO A CA 1
ATOM 549 C C . PRO A 1 73 ? -1.278 -5.411 -3.593 1.00 92.50 73 PRO A C 1
ATOM 551 O O . PRO A 1 73 ? -1.527 -4.314 -3.108 1.00 92.50 73 PRO A O 1
ATOM 554 N N . GLY A 1 74 ? -2.195 -6.385 -3.668 1.00 91.12 74 GLY A N 1
ATOM 555 C CA . GLY A 1 74 ? -3.607 -6.162 -3.328 1.00 91.12 74 GLY A CA 1
ATOM 556 C C . GLY A 1 74 ? -3.828 -5.719 -1.876 1.00 91.12 74 GLY A C 1
ATOM 557 O O . GLY A 1 74 ? -4.667 -4.867 -1.606 1.00 91.12 74 GLY A O 1
ATOM 558 N N . ARG A 1 75 ? -3.016 -6.211 -0.930 1.00 92.19 75 ARG A N 1
ATOM 559 C CA . ARG A 1 75 ? -3.087 -5.748 0.465 1.00 92.19 75 ARG A CA 1
ATOM 560 C C . ARG A 1 75 ? -2.482 -4.355 0.636 1.00 92.19 75 ARG A C 1
ATOM 562 O O . ARG A 1 75 ? -2.975 -3.585 1.446 1.00 92.19 75 ARG A O 1
ATOM 569 N N . SER A 1 76 ? -1.426 -4.008 -0.103 1.00 93.25 76 SER A N 1
ATOM 570 C CA . SER A 1 76 ? -0.899 -2.635 -0.117 1.00 93.25 76 SER A CA 1
ATOM 571 C C . SER A 1 76 ? -1.890 -1.646 -0.733 1.00 93.25 76 SER A C 1
ATOM 573 O O . SER A 1 76 ? -2.042 -0.547 -0.211 1.00 93.25 76 SER A O 1
ATOM 575 N N . GLN A 1 77 ? -2.591 -2.053 -1.791 1.00 94.25 77 GLN A N 1
ATOM 576 C CA . GLN A 1 77 ? -3.669 -1.279 -2.395 1.00 94.25 77 GLN A CA 1
ATOM 577 C C . GLN A 1 77 ? -4.796 -1.024 -1.388 1.00 94.25 77 GLN A C 1
ATOM 579 O O . GLN A 1 77 ? -5.240 0.115 -1.269 1.00 94.25 77 GLN A O 1
ATOM 584 N N . ALA A 1 78 ? -5.206 -2.040 -0.619 1.00 93.31 78 ALA A N 1
ATOM 585 C CA . ALA A 1 78 ? -6.190 -1.874 0.454 1.00 93.31 78 ALA A CA 1
ATOM 586 C C . ALA A 1 78 ? -5.740 -0.828 1.492 1.00 93.31 78 ALA A C 1
ATOM 588 O O . ALA A 1 78 ? -6.531 0.036 1.869 1.00 93.31 78 ALA A O 1
ATOM 589 N N . VAL A 1 79 ? -4.450 -0.822 1.867 1.00 92.94 79 VAL A N 1
ATOM 590 C CA . VAL A 1 79 ? -3.897 0.222 2.751 1.00 92.94 79 VAL A 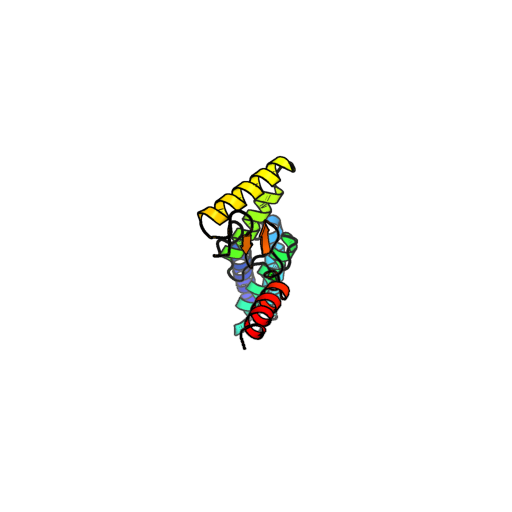CA 1
ATOM 591 C C . VAL A 1 79 ? -4.049 1.605 2.120 1.00 92.94 79 VAL A C 1
ATOM 593 O O . VAL A 1 79 ? -4.504 2.528 2.788 1.00 92.94 79 VAL A O 1
ATOM 596 N N . GLY A 1 80 ? -3.707 1.757 0.839 1.00 91.00 80 GLY A N 1
ATOM 597 C CA . GLY A 1 80 ? -3.851 3.034 0.137 1.00 91.00 80 GLY A CA 1
ATOM 598 C C . GLY A 1 80 ? -5.298 3.521 0.063 1.00 91.00 80 GLY A C 1
ATOM 599 O O . GLY A 1 80 ? -5.558 4.700 0.291 1.00 91.00 80 GLY A O 1
ATOM 600 N N . GLN A 1 81 ? -6.249 2.618 -0.183 1.00 93.38 81 GLN A N 1
ATOM 601 C CA . GLN A 1 81 ? -7.679 2.937 -0.189 1.00 93.38 81 GLN A CA 1
ATOM 602 C C . GLN A 1 81 ? -8.172 3.376 1.191 1.00 93.38 81 GLN A C 1
ATOM 604 O O . GLN A 1 81 ? -8.880 4.377 1.288 1.00 93.38 81 GLN A O 1
ATOM 609 N N . PHE A 1 82 ? -7.760 2.674 2.248 1.00 94.75 82 PHE A N 1
ATOM 610 C CA . PHE A 1 82 ? -8.097 3.022 3.625 1.00 94.75 82 PHE A CA 1
ATOM 611 C C . PHE A 1 82 ? -7.568 4.410 4.006 1.00 94.75 82 PHE A C 1
ATOM 613 O O . PHE A 1 82 ? -8.334 5.260 4.452 1.00 94.75 82 PHE A O 1
ATOM 620 N N . GLU A 1 83 ? -6.277 4.675 3.781 1.00 91.81 83 GLU A N 1
ATOM 621 C CA . GLU A 1 83 ? -5.678 5.984 4.080 1.00 91.81 83 GLU A CA 1
ATOM 622 C C . GLU A 1 83 ? -6.297 7.098 3.234 1.00 91.81 83 GLU A C 1
ATOM 624 O O . GLU A 1 83 ? -6.545 8.197 3.728 1.00 91.81 83 GLU A O 1
ATOM 629 N N . GLY A 1 84 ? -6.584 6.814 1.962 1.00 90.81 84 GLY A N 1
ATOM 630 C CA . GLY A 1 84 ? -7.266 7.744 1.072 1.00 90.81 84 GLY A CA 1
ATOM 631 C C . GLY A 1 84 ? -8.676 8.084 1.554 1.00 90.81 84 GLY A C 1
ATOM 632 O O . GLY A 1 84 ? -9.057 9.250 1.523 1.00 90.81 84 GLY A O 1
ATOM 633 N N . ALA A 1 85 ? -9.444 7.099 2.028 1.00 92.38 85 ALA A N 1
ATOM 634 C CA . ALA A 1 85 ? -10.768 7.321 2.608 1.00 92.38 85 ALA A CA 1
ATOM 635 C C . ALA A 1 85 ? -10.684 8.134 3.909 1.00 92.38 85 ALA A C 1
ATOM 637 O O . ALA A 1 85 ? -11.402 9.119 4.067 1.00 92.38 85 ALA A O 1
ATOM 638 N N . ARG A 1 86 ? -9.739 7.791 4.790 1.00 93.12 86 ARG A N 1
ATOM 639 C CA . ARG A 1 86 ? -9.508 8.497 6.055 1.00 93.12 86 ARG A CA 1
ATOM 640 C C . ARG A 1 86 ? -9.104 9.961 5.849 1.00 93.12 86 ARG A C 1
ATOM 642 O O . ARG A 1 86 ? -9.585 10.830 6.562 1.00 93.12 86 ARG A O 1
ATOM 649 N N . ARG A 1 87 ? -8.270 10.261 4.845 1.00 90.12 87 ARG A N 1
ATOM 650 C CA . ARG A 1 87 ? -7.869 11.639 4.481 1.00 90.12 87 ARG A CA 1
ATOM 651 C C . ARG A 1 87 ? -8.988 12.469 3.848 1.00 90.12 87 ARG A C 1
ATOM 653 O O . ARG A 1 87 ? -8.880 13.688 3.825 1.00 90.12 87 ARG A O 1
ATOM 660 N N . LYS A 1 88 ? -10.024 11.827 3.301 1.00 93.00 88 LYS A N 1
ATOM 661 C CA . LYS A 1 88 ? -11.194 12.505 2.715 1.00 93.00 88 LYS A CA 1
ATOM 662 C C . LYS A 1 88 ? -12.238 12.913 3.758 1.00 93.00 88 LYS A C 1
ATOM 664 O O . LYS A 1 88 ? -13.178 13.613 3.395 1.00 93.00 88 LYS A O 1
ATOM 669 N N . CYS A 1 89 ? -12.087 12.483 5.013 1.00 94.75 89 CYS A N 1
ATOM 670 C CA . CYS A 1 89 ? -12.919 12.958 6.117 1.00 94.75 89 CYS A CA 1
ATOM 671 C C . CYS A 1 89 ? -12.793 14.483 6.228 1.00 94.75 89 CYS A C 1
ATOM 673 O O . CYS A 1 89 ? -11.684 15.017 6.207 1.00 94.75 89 CYS A O 1
ATOM 675 N N . ARG A 1 90 ? -13.927 15.183 6.314 1.00 94.88 90 ARG A N 1
ATOM 676 C CA . ARG A 1 90 ? -13.969 16.652 6.244 1.00 94.88 90 ARG A CA 1
ATOM 677 C C . ARG A 1 90 ? -13.477 17.318 7.520 1.00 94.88 90 ARG A C 1
ATOM 679 O O . ARG A 1 90 ? -12.918 18.410 7.467 1.00 94.88 90 ARG A O 1
ATOM 686 N N . ASP A 1 91 ? -13.703 16.663 8.650 1.00 94.62 91 ASP A N 1
ATOM 687 C CA . ASP A 1 91 ? -13.363 17.153 9.975 1.00 94.62 91 ASP A CA 1
ATOM 688 C C . ASP A 1 91 ? -12.969 16.005 10.917 1.00 94.62 91 ASP A C 1
ATOM 690 O O . ASP A 1 91 ? -13.019 14.817 10.575 1.00 94.62 91 ASP A O 1
ATOM 694 N N . LEU A 1 92 ? -12.562 16.380 12.132 1.00 93.25 92 LEU A N 1
ATOM 695 C CA . LEU A 1 92 ? -12.143 15.439 13.168 1.00 93.25 92 LEU A CA 1
ATOM 696 C C . LEU A 1 92 ? -13.284 14.532 13.650 1.00 93.25 92 LEU A C 1
ATOM 698 O O . LEU A 1 92 ? -13.018 13.414 14.084 1.00 93.25 92 LEU A O 1
ATOM 702 N N . GLY A 1 93 ? -14.541 14.976 13.581 1.00 95.56 93 GLY A N 1
ATOM 703 C CA . GLY A 1 93 ? -15.700 14.179 13.983 1.00 95.56 93 GLY A CA 1
ATOM 704 C C . GLY A 1 93 ? -15.999 13.059 12.986 1.00 95.56 93 GLY A C 1
ATOM 705 O O . GLY A 1 93 ? -16.266 11.919 13.381 1.00 95.56 93 GLY A O 1
ATOM 706 N N . GLU A 1 94 ? -15.889 13.356 11.692 1.00 95.88 94 GLU A N 1
ATOM 707 C CA . GLU A 1 94 ? -15.982 12.366 10.619 1.00 95.88 94 GLU A CA 1
ATOM 708 C C . GLU A 1 94 ? -14.824 11.366 10.704 1.00 95.88 94 GLU A C 1
ATOM 710 O O . GLU A 1 94 ? -15.050 10.156 10.658 1.00 95.88 94 GLU A O 1
ATOM 715 N N . GLN A 1 95 ? -13.602 11.853 10.942 1.00 93.75 95 GLN A N 1
ATOM 716 C CA . GLN A 1 95 ? -12.432 10.995 11.118 1.00 93.75 95 GLN A CA 1
ATOM 717 C C . GLN A 1 95 ? -12.554 10.089 12.353 1.00 93.75 95 GLN A C 1
ATOM 719 O O . GLN A 1 95 ? -12.284 8.892 12.267 1.00 93.75 95 GLN A O 1
ATOM 724 N N . PHE A 1 96 ? -13.017 10.620 13.487 1.00 93.50 96 PHE A N 1
ATOM 725 C CA . PHE A 1 96 ? -13.279 9.828 14.690 1.00 93.50 96 PHE A CA 1
ATOM 726 C C . PHE A 1 96 ? -14.344 8.757 14.437 1.00 93.50 96 PHE A C 1
ATOM 728 O O . PHE A 1 96 ? -14.194 7.606 14.847 1.00 93.50 96 PHE A O 1
ATOM 735 N N . SER A 1 97 ? -15.410 9.112 13.717 1.00 95.31 97 SER A N 1
ATOM 736 C CA . SER A 1 97 ? -16.454 8.162 13.334 1.00 95.31 97 SER A CA 1
ATOM 737 C C . SER A 1 97 ? -15.902 7.068 12.421 1.00 95.31 97 SER A C 1
ATOM 739 O O . SER A 1 97 ? -16.212 5.896 12.631 1.00 95.31 97 SER A O 1
ATOM 741 N N . PHE A 1 98 ? -15.061 7.417 11.446 1.00 96.00 98 PHE A N 1
ATOM 742 C CA . PHE A 1 98 ? -14.381 6.466 10.567 1.00 96.00 98 PHE A CA 1
ATOM 743 C C . PHE A 1 98 ? -13.480 5.503 11.355 1.00 96.00 98 PHE A C 1
ATOM 745 O O . PHE A 1 98 ? -13.576 4.282 11.189 1.00 96.00 98 PHE A O 1
ATOM 752 N N . ASP A 1 99 ? -12.651 6.031 12.258 1.00 94.44 99 ASP A N 1
ATOM 753 C CA . ASP A 1 99 ? -11.744 5.239 13.094 1.00 94.44 99 ASP A CA 1
ATOM 754 C C . ASP A 1 99 ? -12.541 4.316 14.046 1.00 94.44 99 ASP A C 1
ATOM 756 O O . ASP A 1 99 ? -12.209 3.136 14.192 1.00 94.44 99 ASP A O 1
ATOM 760 N N . ARG A 1 100 ? -13.669 4.786 14.603 1.00 95.25 100 ARG A N 1
ATOM 761 C CA . ARG A 1 100 ? -14.580 3.973 15.431 1.00 95.25 100 ARG A CA 1
ATOM 762 C C . ARG A 1 100 ? -15.230 2.830 14.648 1.00 95.25 100 ARG A C 1
ATOM 764 O O . ARG A 1 100 ? -15.256 1.701 15.134 1.00 95.25 100 ARG A O 1
ATOM 771 N N . HIS A 1 101 ? -15.739 3.081 13.440 1.00 96.31 101 HIS A N 1
ATOM 772 C CA . HIS A 1 101 ? -16.292 2.012 12.594 1.00 96.31 101 HIS A CA 1
ATOM 773 C C . HIS A 1 101 ? -15.216 0.994 12.208 1.00 96.31 101 HIS A C 1
ATOM 775 O O . HIS A 1 101 ? -15.466 -0.209 12.240 1.00 96.31 101 HIS A O 1
ATOM 781 N N . SER A 1 102 ? -14.006 1.469 11.909 1.00 96.12 102 SER A N 1
ATOM 782 C CA . SER A 1 102 ? -12.857 0.615 11.602 1.00 96.12 102 SER A CA 1
ATOM 783 C C . SER A 1 102 ? -12.506 -0.300 12.777 1.00 96.12 102 SER A C 1
ATOM 785 O O . SER A 1 102 ? -12.280 -1.491 12.573 1.00 96.12 102 SER A O 1
ATOM 787 N N . LYS A 1 103 ? -12.532 0.225 14.009 1.00 95.69 103 LYS A N 1
ATOM 788 C CA . LYS A 1 103 ? -12.395 -0.564 15.241 1.00 95.69 103 LYS A CA 1
ATOM 789 C C . LYS A 1 103 ? -13.477 -1.642 15.346 1.00 95.69 103 LYS A C 1
ATOM 791 O O . LYS A 1 103 ? -13.140 -2.814 15.470 1.00 95.69 103 LYS A O 1
ATOM 796 N N . HIS A 1 104 ? -14.758 -1.277 15.253 1.00 95.94 104 HIS A N 1
ATOM 797 C CA . HIS A 1 104 ? -15.853 -2.253 15.356 1.00 95.94 104 HIS A CA 1
ATOM 798 C C . HIS A 1 104 ? -15.757 -3.352 14.297 1.00 95.94 104 HIS A C 1
ATOM 800 O O . HIS A 1 104 ? -15.946 -4.526 14.609 1.00 95.94 104 HIS A O 1
ATOM 806 N N . PHE A 1 105 ? -15.415 -2.987 13.060 1.00 96.44 105 PHE A N 1
ATOM 807 C CA . PHE A 1 105 ? -15.176 -3.955 11.997 1.00 96.44 105 PHE A CA 1
ATOM 808 C C . PHE A 1 105 ? -14.040 -4.920 12.356 1.00 96.44 105 PHE A C 1
ATOM 810 O O . PHE A 1 105 ? -14.195 -6.128 12.172 1.00 96.44 105 PHE A O 1
ATOM 817 N N . ALA A 1 106 ? -12.924 -4.401 12.877 1.00 96.50 106 ALA A N 1
ATOM 818 C CA . ALA A 1 106 ? -11.763 -5.206 13.239 1.00 96.50 106 ALA A CA 1
ATOM 819 C C . ALA A 1 106 ? -12.099 -6.251 14.310 1.00 96.50 106 ALA A C 1
ATOM 821 O O . ALA A 1 106 ? -11.774 -7.423 14.136 1.00 96.50 106 ALA A O 1
ATOM 822 N N . VAL A 1 107 ? -12.809 -5.835 15.364 1.00 95.62 107 VAL A N 1
ATOM 823 C CA . VAL A 1 107 ? -13.254 -6.718 16.454 1.00 95.62 107 VAL A CA 1
ATOM 824 C C . VAL A 1 107 ? -14.225 -7.776 15.941 1.00 95.62 107 VAL A C 1
ATOM 826 O O . VAL A 1 107 ? -14.020 -8.962 16.169 1.00 95.62 107 VAL A O 1
ATOM 829 N N . ALA A 1 108 ? -15.257 -7.366 15.198 1.00 95.75 108 ALA A N 1
ATOM 830 C CA . ALA A 1 108 ? -16.308 -8.278 14.754 1.00 95.75 108 ALA A CA 1
ATOM 831 C C . ALA A 1 108 ? -15.815 -9.345 13.763 1.00 95.75 108 ALA A C 1
ATOM 833 O O . ALA A 1 108 ? -16.374 -10.437 13.711 1.00 95.75 108 ALA A O 1
ATOM 834 N N . ASN A 1 109 ? -14.791 -9.031 12.961 1.00 95.31 109 ASN A N 1
ATOM 835 C CA . ASN A 1 109 ? -14.331 -9.906 11.880 1.00 95.31 109 ASN A CA 1
ATOM 836 C C . ASN A 1 109 ? -12.947 -10.526 12.133 1.00 95.31 109 ASN A C 1
ATOM 838 O O . ASN A 1 109 ? -12.504 -11.349 11.333 1.00 95.31 109 ASN A O 1
ATOM 842 N N . GLY A 1 110 ? -12.227 -10.115 13.181 1.00 93.06 110 GLY A N 1
ATOM 843 C CA . GLY A 1 110 ? -10.863 -10.583 13.458 1.00 93.06 110 GLY A CA 1
ATOM 844 C C . GLY A 1 110 ? -9.844 -10.231 12.363 1.00 93.06 110 GLY A C 1
ATOM 845 O O . GLY A 1 110 ? -8.811 -10.890 12.226 1.00 93.06 110 GLY A O 1
ATOM 846 N N . VAL A 1 111 ? -10.125 -9.212 11.542 1.00 94.62 111 VAL A N 1
ATOM 847 C CA . VAL A 1 111 ? -9.275 -8.807 10.412 1.00 94.62 111 VAL A CA 1
ATOM 848 C C . VAL A 1 111 ? -9.049 -7.303 10.383 1.00 94.62 111 VAL A C 1
ATOM 850 O O . VAL A 1 111 ? -9.921 -6.498 10.690 1.00 94.62 111 VAL A O 1
ATOM 853 N N . CYS A 1 112 ? -7.857 -6.910 9.950 1.00 95.44 112 CYS A N 1
ATOM 854 C CA . CYS A 1 112 ? -7.453 -5.520 9.876 1.00 95.44 112 CYS A CA 1
ATOM 855 C C . CYS A 1 112 ? -8.268 -4.759 8.812 1.00 95.44 112 CYS A C 1
ATOM 857 O O . CYS A 1 112 ? -8.158 -5.099 7.631 1.00 95.44 112 CYS A O 1
ATOM 859 N N . PRO A 1 113 ? -8.988 -3.676 9.156 1.00 94.31 113 PRO A N 1
ATOM 860 C CA . PRO A 1 113 ? -9.751 -2.878 8.188 1.00 94.31 113 PRO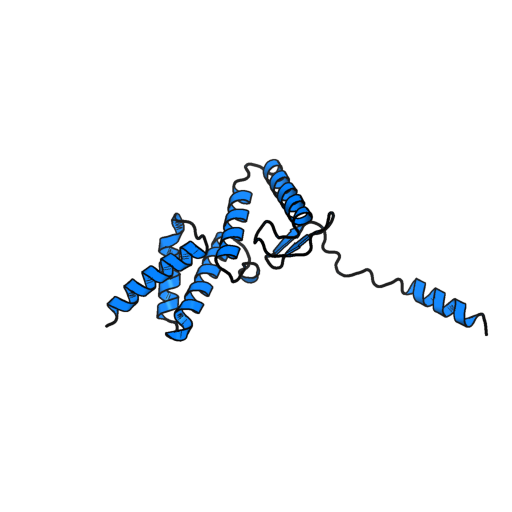 A CA 1
ATOM 861 C C . PRO A 1 113 ? -8.844 -2.197 7.153 1.00 94.31 113 PRO A C 1
ATOM 863 O O . PRO A 1 113 ? -9.275 -1.879 6.049 1.00 94.31 113 PRO A O 1
ATOM 866 N N . ARG A 1 114 ? -7.563 -2.001 7.493 1.00 94.12 114 ARG A N 1
ATOM 867 C CA . ARG A 1 114 ? -6.574 -1.325 6.651 1.00 94.12 114 ARG A CA 1
ATOM 868 C C . ARG A 1 114 ? -5.919 -2.241 5.614 1.00 94.12 114 ARG A C 1
ATOM 870 O O . ARG A 1 114 ? -5.552 -1.770 4.548 1.00 94.12 114 ARG A O 1
ATOM 877 N N . CYS A 1 115 ? -5.709 -3.529 5.905 1.00 93.06 115 CYS A N 1
ATOM 878 C CA . CYS A 1 115 ? -4.994 -4.436 4.984 1.00 93.06 115 CYS A CA 1
ATOM 879 C C . CYS A 1 115 ? -5.610 -5.833 4.813 1.00 93.06 115 CYS A C 1
ATOM 881 O O . CYS A 1 115 ? -5.015 -6.679 4.137 1.00 93.06 115 CYS A O 1
ATOM 883 N N . SER A 1 116 ? -6.752 -6.087 5.456 1.00 92.31 116 SER A N 1
ATOM 884 C CA . SER A 1 116 ? -7.496 -7.356 5.455 1.00 92.31 116 SER A CA 1
ATOM 885 C C . SER A 1 116 ? -6.695 -8.574 5.933 1.00 92.31 116 SER A C 1
ATOM 887 O O . SER A 1 116 ? -7.065 -9.714 5.666 1.00 92.31 116 SER A O 1
ATOM 889 N N . ALA A 1 117 ? -5.566 -8.359 6.613 1.00 90.94 117 ALA A N 1
ATOM 890 C CA . ALA A 1 117 ? -4.823 -9.429 7.263 1.00 90.94 117 ALA A CA 1
ATOM 891 C C . ALA A 1 117 ? -5.455 -9.762 8.624 1.00 90.94 117 ALA A C 1
ATOM 893 O O . ALA A 1 117 ? -5.940 -8.840 9.284 1.00 90.94 117 ALA A O 1
ATOM 894 N N . PRO A 1 118 ? -5.391 -11.025 9.076 1.00 91.62 118 PRO A N 1
ATOM 895 C CA . PRO A 1 118 ? -5.657 -11.361 10.471 1.00 91.62 118 PRO A CA 1
ATOM 896 C C . PRO A 1 118 ? -4.772 -10.537 11.415 1.00 91.62 118 PRO A C 1
ATOM 898 O O . PRO A 1 118 ? -3.659 -10.139 11.046 1.00 91.62 118 PRO A O 1
ATOM 901 N N . GLY A 1 119 ? -5.272 -10.282 12.615 1.00 88.38 119 GLY A N 1
ATOM 902 C CA . GLY A 1 119 ? -4.565 -9.562 13.668 1.00 88.38 119 GLY A CA 1
ATOM 903 C C . GLY A 1 119 ? -5.199 -9.830 15.026 1.00 88.38 119 GLY A C 1
ATOM 904 O O . GLY A 1 119 ? -6.094 -10.665 15.140 1.00 88.38 119 GLY A O 1
ATOM 905 N N . GLU A 1 120 ? -4.733 -9.111 16.036 1.00 93.19 120 GLU A N 1
ATOM 906 C CA . GLU A 1 120 ? -5.269 -9.191 17.392 1.00 93.19 120 GLU A CA 1
ATOM 907 C C . GLU A 1 120 ? -6.189 -7.993 17.601 1.00 93.19 120 GLU A C 1
ATOM 909 O O . GLU A 1 120 ? -5.734 -6.851 17.532 1.00 93.19 120 GLU A O 1
ATOM 914 N N . PHE A 1 121 ? -7.487 -8.241 17.781 1.00 95.38 121 PHE A N 1
ATOM 915 C CA . PHE A 1 121 ? -8.503 -7.195 17.904 1.00 95.38 121 PHE A CA 1
ATOM 916 C C . PHE A 1 121 ? -9.486 -7.540 19.022 1.00 95.38 121 PHE A C 1
ATOM 918 O O . PHE A 1 121 ? -10.287 -8.462 18.887 1.00 95.38 121 PHE A O 1
ATOM 925 N N . GLY A 1 122 ? -9.424 -6.783 20.113 1.00 93.62 122 GLY A N 1
ATOM 926 C CA . GLY A 1 122 ? -10.376 -6.802 21.218 1.00 93.62 122 GLY A CA 1
ATOM 927 C C . GLY A 1 122 ? -11.116 -5.472 21.353 1.00 93.62 122 GLY A C 1
ATOM 928 O O . GLY A 1 122 ? -10.885 -4.522 20.597 1.00 93.62 122 GLY A O 1
ATOM 929 N N . GLU A 1 123 ? -12.018 -5.391 22.331 1.00 91.12 123 GLU A N 1
ATOM 930 C CA . GLU A 1 123 ? -12.787 -4.167 22.577 1.00 91.12 123 GLU A CA 1
ATOM 931 C C . GLU A 1 123 ? -11.896 -2.993 22.991 1.00 91.12 123 GLU A C 1
ATOM 933 O O . GLU A 1 123 ? -12.130 -1.878 22.531 1.00 91.12 123 GLU A O 1
ATOM 938 N N . ASP A 1 124 ? -10.831 -3.224 23.759 1.00 91.06 124 ASP A N 1
ATOM 939 C CA . ASP A 1 124 ? -9.982 -2.143 24.282 1.00 91.06 124 ASP A CA 1
ATOM 940 C C . ASP A 1 124 ? -8.676 -1.943 23.517 1.00 91.06 124 ASP A C 1
ATOM 942 O O . ASP A 1 124 ? -8.107 -0.852 23.539 1.00 91.06 124 ASP A O 1
ATOM 946 N N . TYR A 1 125 ? -8.224 -2.961 22.786 1.00 93.44 125 TYR A N 1
ATOM 947 C CA . TYR A 1 125 ? -6.958 -2.930 22.064 1.00 93.44 125 TYR A CA 1
ATOM 948 C C . TYR A 1 125 ? -7.084 -3.572 20.685 1.00 93.44 125 TYR A C 1
ATOM 950 O O . TYR A 1 125 ? -7.897 -4.469 20.464 1.00 93.44 125 TYR A O 1
ATOM 958 N N . GLY A 1 126 ? -6.256 -3.128 19.747 1.00 93.56 126 GLY A N 1
ATOM 959 C CA . GLY A 1 126 ? -6.144 -3.780 18.454 1.00 93.56 126 GLY A CA 1
ATOM 960 C C . GLY A 1 126 ? -4.823 -3.480 17.777 1.00 93.56 126 GLY A C 1
ATOM 961 O O . GLY A 1 126 ? -4.358 -2.341 17.803 1.00 93.56 126 GLY A O 1
ATOM 962 N N . PHE A 1 127 ? -4.229 -4.482 17.137 1.00 93.88 127 PHE A N 1
ATOM 963 C CA . PHE A 1 127 ? -2.958 -4.344 16.442 1.00 93.88 127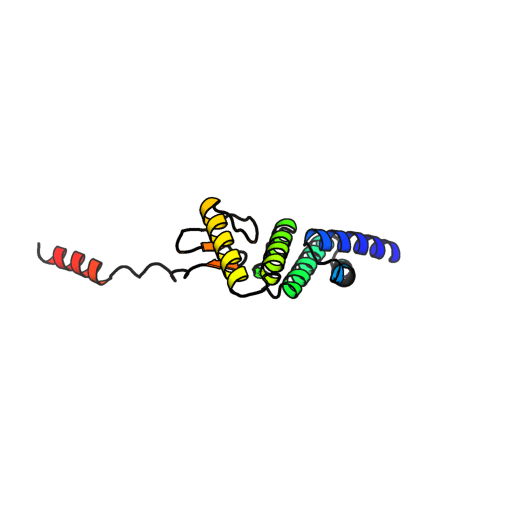 PHE A CA 1
ATOM 964 C C . PHE A 1 127 ? -2.885 -5.199 15.174 1.00 93.88 127 PHE A C 1
ATOM 966 O O . PHE A 1 127 ? -3.322 -6.347 15.105 1.00 93.88 127 PHE A O 1
ATOM 973 N N . CYS A 1 128 ? -2.258 -4.628 14.148 1.00 92.38 128 CYS A N 1
ATOM 974 C CA . CYS A 1 128 ? -1.899 -5.319 12.924 1.00 92.38 128 CYS A CA 1
ATOM 975 C C . CYS A 1 128 ? -0.448 -4.997 12.535 1.00 92.38 128 CYS A C 1
ATOM 977 O O . CYS A 1 128 ? -0.074 -3.819 12.532 1.00 92.38 128 CYS A O 1
ATOM 979 N N . PRO A 1 129 ? 0.337 -5.977 12.039 1.00 88.38 129 PRO A N 1
ATOM 980 C CA . PRO A 1 129 ? 1.687 -5.743 11.512 1.00 88.38 129 PRO A CA 1
ATOM 981 C C . PRO A 1 129 ? 1.767 -4.684 10.406 1.00 88.38 129 PRO A C 1
ATOM 983 O O . PRO A 1 129 ? 2.840 -4.140 10.136 1.00 88.38 129 PRO A O 1
ATOM 986 N N . CYS A 1 130 ? 0.640 -4.358 9.759 1.00 85.56 130 CYS A N 1
ATOM 987 C CA . CYS A 1 130 ? 0.590 -3.256 8.808 1.00 85.56 130 CYS A CA 1
ATOM 988 C C . CYS A 1 130 ? 0.631 -1.860 9.465 1.00 85.56 130 CYS A C 1
ATOM 990 O O . CYS A 1 130 ? 0.483 -0.854 8.775 1.00 85.56 130 CYS A O 1
ATOM 992 N N . GLY A 1 131 ? 0.775 -1.782 10.791 1.00 87.31 131 GLY A N 1
ATOM 993 C CA . GLY A 1 131 ? 0.798 -0.552 11.578 1.00 87.31 131 GLY A CA 1
ATOM 994 C C . GLY A 1 131 ? -0.579 0.067 11.822 1.00 87.31 131 GLY A C 1
ATOM 995 O O . GLY A 1 131 ? -0.650 1.256 12.104 1.00 87.31 131 GLY A O 1
ATOM 996 N N . PHE A 1 132 ? -1.668 -0.681 11.624 1.00 91.50 132 PHE A N 1
ATOM 997 C CA . PHE A 1 132 ? -2.983 -0.284 12.141 1.00 91.50 132 PHE A CA 1
ATOM 998 C C . PHE A 1 132 ? -3.074 -0.711 13.604 1.00 91.50 132 PHE A C 1
ATOM 1000 O O . PHE A 1 132 ? -2.702 -1.840 13.921 1.00 91.50 132 PHE A O 1
ATOM 1007 N N . GLY A 1 133 ? -3.588 0.160 14.463 1.00 91.62 133 GLY A N 1
ATOM 1008 C CA . GLY A 1 133 ? -3.891 -0.194 15.837 1.00 91.62 133 GLY A CA 1
ATOM 1009 C C . GLY A 1 133 ? -4.697 0.880 16.551 1.00 91.62 133 GLY A C 1
ATOM 1010 O O . GLY A 1 133 ? -4.790 2.013 16.075 1.00 91.62 133 GLY A O 1
ATOM 1011 N N . TYR A 1 134 ? -5.303 0.492 17.665 1.00 92.12 134 TYR A N 1
ATOM 1012 C CA . TYR A 1 134 ? -6.054 1.358 18.570 1.00 92.12 134 TYR A CA 1
ATOM 1013 C C . TYR A 1 134 ? -5.917 0.849 20.005 1.00 92.12 134 TYR A C 1
ATOM 1015 O O . TYR A 1 134 ? -5.538 -0.301 20.234 1.00 92.12 134 TYR A O 1
ATOM 1023 N N . GLY A 1 135 ? -6.263 1.715 20.957 1.00 87.75 135 GLY A N 1
ATOM 1024 C CA . GLY A 1 135 ? -6.015 1.454 22.369 1.00 87.75 135 GLY A CA 1
ATOM 1025 C C . GLY A 1 135 ? -4.539 1.602 22.724 1.00 87.75 135 GLY A C 1
ATOM 1026 O O . GLY A 1 135 ? -3.682 1.813 21.861 1.00 87.75 135 GLY A O 1
ATOM 1027 N N . HIS A 1 136 ? -4.242 1.508 24.013 1.00 72.88 136 HIS A N 1
ATOM 1028 C CA . HIS A 1 136 ? -2.872 1.301 24.447 1.00 72.88 136 HIS A CA 1
ATOM 1029 C C . HIS A 1 136 ? -2.524 -0.165 24.213 1.00 72.88 136 HIS A C 1
ATOM 1031 O O . HIS A 1 136 ? -3.248 -1.043 24.669 1.00 72.88 136 HIS A O 1
ATOM 1037 N N . ILE A 1 137 ? -1.418 -0.429 23.513 1.00 56.66 137 ILE A N 1
ATOM 1038 C CA . ILE A 1 137 ? -0.748 -1.725 23.630 1.00 56.66 137 ILE A CA 1
ATOM 1039 C C . ILE A 1 137 ? -0.252 -1.751 25.080 1.00 56.66 137 ILE A C 1
ATOM 1041 O O . ILE A 1 137 ? 0.580 -0.897 25.409 1.00 56.66 137 ILE A O 1
ATOM 1045 N N . PRO A 1 138 ? -0.776 -2.622 25.963 1.00 46.12 138 PRO A N 1
ATOM 1046 C CA . PRO A 1 138 ? -0.135 -2.810 27.250 1.00 46.12 138 PRO A CA 1
ATOM 1047 C C . PRO A 1 138 ? 1.287 -3.265 26.932 1.00 46.12 138 PRO A C 1
ATOM 1049 O O . PRO A 1 138 ? 1.481 -4.228 26.189 1.00 46.12 138 PRO A O 1
ATOM 1052 N N . ALA A 1 139 ? 2.272 -2.483 27.361 1.00 49.19 139 ALA A N 1
ATOM 1053 C CA . ALA A 1 139 ? 3.671 -2.827 27.193 1.00 49.19 139 ALA A CA 1
ATOM 1054 C C . ALA A 1 139 ? 3.958 -4.018 28.112 1.00 49.19 139 ALA A C 1
ATOM 1056 O O . ALA A 1 139 ? 4.369 -3.811 29.242 1.00 49.19 139 ALA A O 1
ATOM 1057 N N . ASP A 1 140 ? 3.674 -5.226 27.618 1.00 46.06 140 ASP A N 1
ATOM 1058 C CA . ASP A 1 140 ? 3.835 -6.504 28.313 1.00 46.06 140 ASP A CA 1
ATOM 1059 C C . ASP A 1 140 ? 3.040 -6.632 29.638 1.00 46.06 140 ASP A C 1
ATOM 1061 O O . ASP A 1 140 ? 2.506 -5.649 30.165 1.00 46.06 140 ASP A O 1
ATOM 1065 N N . PRO A 1 141 ? 2.798 -7.868 30.119 1.00 43.75 141 PRO A N 1
ATOM 1066 C CA . PRO A 1 141 ? 2.016 -8.071 31.323 1.00 43.75 141 PRO A CA 1
ATOM 1067 C C . PRO A 1 141 ? 2.800 -7.484 32.488 1.00 43.75 141 PRO A C 1
ATOM 1069 O O . PRO A 1 141 ? 4.013 -7.669 32.564 1.00 43.75 141 PRO A O 1
ATOM 1072 N N . VAL A 1 142 ? 2.086 -6.785 33.371 1.00 47.03 142 VAL A N 1
ATOM 1073 C CA . VAL A 1 142 ? 2.555 -6.421 34.709 1.00 47.03 142 VAL A CA 1
ATOM 1074 C C . VAL A 1 142 ? 3.376 -7.597 35.230 1.00 47.03 142 VAL A C 1
ATOM 1076 O O . VAL A 1 142 ? 2.844 -8.707 35.336 1.00 47.03 142 VAL A O 1
ATOM 1079 N N . GLU A 1 143 ? 4.681 -7.366 35.420 1.00 48.00 143 GLU A N 1
ATOM 1080 C CA . GLU A 1 143 ? 5.564 -8.259 36.161 1.00 48.00 143 GLU A CA 1
ATOM 1081 C C . GLU A 1 143 ? 4.764 -8.722 37.371 1.00 48.00 143 GLU A C 1
ATOM 1083 O O . GLU A 1 143 ? 4.236 -7.891 38.112 1.00 48.00 143 GLU A O 1
ATOM 1088 N N . GLY A 1 144 ? 4.530 -10.034 37.461 1.00 48.75 144 GLY A N 1
ATOM 1089 C CA . GLY A 1 144 ? 3.719 -10.589 38.531 1.00 48.75 144 GLY A CA 1
ATOM 1090 C C . GLY A 1 144 ? 4.231 -10.045 39.853 1.00 48.75 144 GLY A C 1
ATOM 1091 O O . GLY A 1 144 ? 5.446 -10.008 40.030 1.00 48.75 144 GLY A O 1
ATOM 1092 N N . ASP A 1 145 ? 3.304 -9.604 40.709 1.00 51.09 145 ASP A N 1
ATOM 1093 C CA . ASP A 1 145 ? 3.564 -9.186 42.085 1.00 51.09 145 ASP A CA 1
ATOM 1094 C C . ASP A 1 145 ? 4.635 -10.102 42.690 1.00 51.09 145 ASP A C 1
ATOM 1096 O O . ASP A 1 145 ? 4.343 -11.227 43.112 1.00 51.09 145 ASP A O 1
ATOM 1100 N N . GLU A 1 146 ? 5.887 -9.637 42.715 1.00 53.06 146 GLU A N 1
ATOM 1101 C CA . GLU A 1 146 ? 6.962 -10.320 43.433 1.00 53.06 146 GLU A CA 1
ATOM 1102 C C . GLU A 1 146 ? 6.572 -10.431 44.918 1.00 53.06 146 GLU A C 1
ATOM 1104 O O . GLU A 1 146 ? 6.885 -11.430 45.566 1.00 53.06 146 GLU A O 1
ATOM 1109 N N . ASP A 1 147 ? 5.733 -9.502 45.389 1.00 55.59 147 ASP A N 1
ATOM 1110 C CA . ASP A 1 147 ? 5.079 -9.496 46.695 1.00 55.59 147 ASP A CA 1
ATOM 1111 C C . ASP A 1 147 ? 4.169 -10.722 46.920 1.00 55.59 147 ASP A C 1
ATOM 1113 O O . ASP A 1 147 ? 4.178 -11.310 48.003 1.00 55.59 147 ASP A O 1
ATOM 1117 N N . ALA A 1 148 ? 3.430 -11.189 45.903 1.00 57.19 148 ALA A N 1
ATOM 1118 C CA . ALA A 1 148 ? 2.549 -12.356 46.028 1.00 57.19 148 ALA A CA 1
ATOM 1119 C C . ALA A 1 148 ? 3.338 -13.677 46.064 1.00 57.19 148 ALA A C 1
ATOM 1121 O O . ALA A 1 148 ? 2.927 -14.645 46.714 1.00 57.19 148 ALA A O 1
ATOM 1122 N N . LEU A 1 149 ? 4.492 -13.730 45.387 1.00 52.81 149 LEU A N 1
ATOM 1123 C CA . LEU A 1 149 ? 5.396 -14.879 45.449 1.00 52.81 149 LEU A CA 1
ATOM 1124 C C . LEU A 1 149 ? 6.168 -14.908 46.780 1.00 52.81 149 LEU A C 1
ATOM 1126 O O . LEU A 1 149 ? 6.374 -15.987 47.340 1.00 52.81 149 LEU A O 1
ATOM 1130 N N . GLU A 1 150 ? 6.548 -13.747 47.320 1.00 59.28 150 GLU A N 1
ATOM 1131 C CA . GLU A 1 150 ? 7.215 -13.638 48.620 1.00 59.28 150 GLU A CA 1
ATOM 1132 C C . GLU A 1 150 ? 6.263 -13.977 49.786 1.00 59.28 150 GLU A C 1
ATOM 1134 O O . GLU A 1 150 ? 6.664 -14.676 50.721 1.00 59.28 150 GLU A O 1
ATOM 1139 N N . GLU A 1 151 ? 4.975 -13.624 49.693 1.00 59.56 151 GLU A N 1
ATOM 1140 C CA . GLU A 1 151 ? 3.943 -14.006 50.672 1.00 59.56 151 GLU A CA 1
ATOM 1141 C C . GLU A 1 151 ? 3.660 -15.526 50.678 1.00 59.56 151 GLU A C 1
ATOM 1143 O O . GLU A 1 151 ? 3.543 -16.145 51.745 1.00 59.56 151 GLU A O 1
ATOM 1148 N N . LEU A 1 152 ? 3.645 -16.170 49.503 1.00 56.31 152 LEU A N 1
ATOM 1149 C CA . LEU A 1 152 ? 3.543 -17.632 49.366 1.00 56.31 152 LEU A CA 1
ATOM 1150 C C . LEU A 1 152 ? 4.789 -18.373 49.887 1.00 56.31 152 LEU A C 1
ATOM 1152 O O . LEU A 1 152 ? 4.676 -19.432 50.510 1.00 56.31 152 LEU A O 1
ATOM 1156 N N . LEU A 1 153 ? 5.989 -17.829 49.672 1.00 56.16 153 LEU A N 1
ATOM 1157 C CA . LEU A 1 153 ? 7.237 -18.422 50.172 1.00 56.16 153 LEU A CA 1
ATOM 1158 C C . LEU A 1 153 ? 7.445 -18.177 51.677 1.00 56.16 153 LEU A C 1
ATOM 1160 O O . LEU A 1 153 ? 8.020 -19.025 52.369 1.00 56.16 153 LEU A O 1
ATOM 1164 N N . GLY A 1 154 ? 6.955 -17.054 52.204 1.00 55.84 154 GLY A N 1
ATOM 1165 C CA . GLY A 1 154 ? 6.981 -16.725 53.629 1.00 55.84 154 GLY A CA 1
ATOM 1166 C C . GLY A 1 154 ? 6.038 -17.600 54.458 1.00 55.84 154 GLY A C 1
ATOM 1167 O O . GLY A 1 154 ? 6.408 -18.049 55.545 1.00 55.84 154 GLY A O 1
ATOM 1168 N N . SER A 1 155 ? 4.861 -17.924 53.920 1.00 57.09 155 SER A N 1
ATOM 1169 C CA . SER A 1 155 ? 3.888 -18.812 54.573 1.00 57.09 155 SER A CA 1
ATOM 1170 C C . SER A 1 155 ? 4.330 -20.286 54.587 1.00 57.09 155 SER A C 1
ATOM 1172 O O . SER A 1 155 ? 4.073 -20.993 55.563 1.00 57.09 155 SER A O 1
ATOM 1174 N N . ALA A 1 156 ? 5.110 -20.738 53.596 1.00 52.47 156 ALA A N 1
ATOM 1175 C CA . ALA A 1 156 ? 5.707 -22.080 53.585 1.00 52.47 156 ALA A CA 1
ATOM 1176 C C . ALA A 1 156 ? 6.825 -22.279 54.634 1.00 52.47 156 ALA A C 1
ATOM 1178 O O . ALA A 1 156 ? 7.090 -23.406 55.051 1.00 52.47 156 ALA A O 1
ATOM 1179 N N . ARG A 1 157 ? 7.473 -21.200 55.098 1.00 52.78 157 ARG A N 1
ATOM 1180 C CA . ARG A 1 157 ? 8.548 -21.246 56.111 1.00 52.78 157 ARG A CA 1
ATOM 1181 C C . ARG A 1 157 ? 8.064 -21.249 57.562 1.00 52.78 157 ARG A C 1
ATOM 1183 O O . ARG A 1 157 ? 8.858 -21.552 58.443 1.00 52.78 157 ARG A O 1
ATOM 1190 N N . GLN A 1 158 ? 6.795 -20.935 57.821 1.00 54.09 158 GLN A N 1
ATOM 1191 C CA . GLN A 1 158 ? 6.230 -20.903 59.181 1.00 54.09 158 GLN A CA 1
ATOM 1192 C C . GLN A 1 158 ? 5.542 -22.217 59.593 1.00 54.09 158 GLN A C 1
ATOM 1194 O O . GLN A 1 158 ? 4.994 -22.299 60.688 1.00 54.09 158 GLN A O 1
ATOM 1199 N N . SER A 1 159 ? 5.572 -23.243 58.735 1.00 51.78 159 SER A N 1
A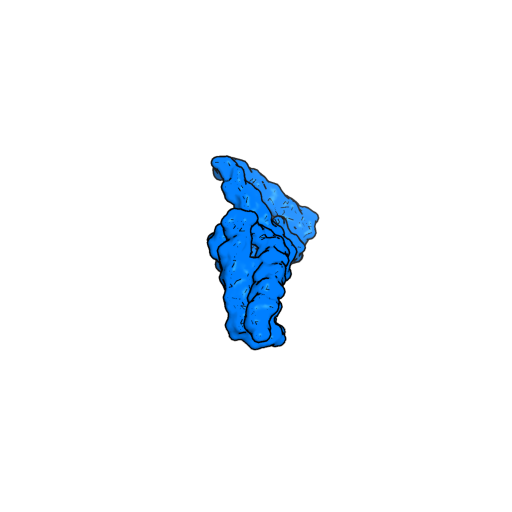TOM 1200 C CA . SER A 1 159 ? 4.978 -24.565 59.004 1.00 51.78 159 SER A CA 1
ATOM 1201 C C . SER A 1 159 ? 6.014 -25.694 59.156 1.00 51.78 159 SER A C 1
ATOM 1203 O O . SER A 1 159 ? 5.652 -26.861 59.011 1.00 51.78 159 SER A O 1
ATOM 1205 N N . ALA A 1 160 ? 7.285 -25.365 59.422 1.00 44.09 160 ALA A N 1
ATOM 1206 C CA . ALA A 1 160 ? 8.358 -26.327 59.707 1.00 44.09 160 ALA A CA 1
ATOM 1207 C C . ALA A 1 160 ? 8.803 -26.255 61.173 1.00 44.09 160 ALA A C 1
ATOM 1209 O O . ALA A 1 160 ? 8.948 -25.120 61.681 1.00 44.09 160 ALA A O 1
#

Sequence (160 aa):
MTKVHTADNMRIALAVCRAYGIANEHLADAAVEVAAAMAEAPRPKRHAAAHRVARRVLARELGVPRRTLPRAPGRSQAVGQFEGARRKCRDLGEQFSFDRHSKHFAVANGVCPRCSAPGEFGEDYGFCPCGFGYGHIPADPVEGDEDALEELLGSARQSA

Organism: NCBI:txid412755

Foldseek 3Di:
DPPVLLVVQLVVLLVLLVLLQPDPVCSNVLSVQLSVQLVPDDVVCSNVSSLLSSLVVLCVVLVHDSQLADSGSNLSNLLSVLSVVLVPQPDPVSNVVSLVVQLVCCQVPQAHSRRRHHWDHDPAWTDDSSGDIDHDPPPDDDPPPPVVVVVVVVVVVVPD